Protein AF-A0A450T6P9-F1 (afdb_monomer_lite)

Structure (mmCIF, N/CA/C/O backbone):
data_AF-A0A450T6P9-F1
#
_entry.id   AF-A0A450T6P9-F1
#
loop_
_atom_site.group_PDB
_atom_site.id
_atom_site.type_symbol
_atom_site.label_atom_id
_atom_site.label_alt_id
_atom_site.label_comp_id
_atom_site.label_asym_id
_atom_site.label_entity_id
_atom_site.label_seq_id
_atom_site.pdbx_PDB_ins_code
_atom_site.Cartn_x
_atom_site.Cartn_y
_atom_site.Cartn_z
_atom_site.occupancy
_atom_site.B_iso_or_equiv
_atom_site.auth_seq_id
_atom_site.auth_comp_id
_atom_site.auth_asym_id
_atom_site.auth_atom_id
_atom_site.pdbx_PDB_model_num
ATOM 1 N N . MET A 1 1 ? -3.994 -7.829 6.250 1.00 84.38 1 MET A N 1
ATOM 2 C C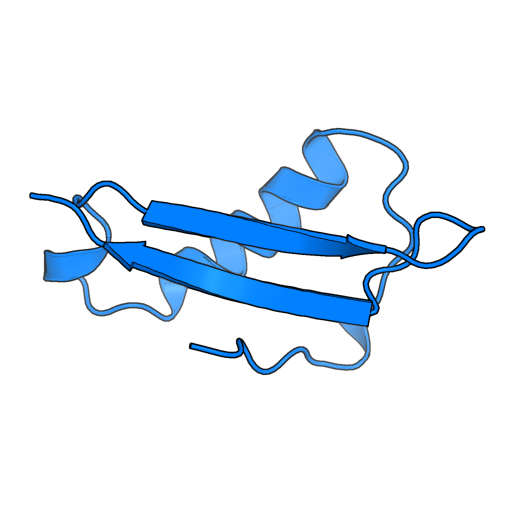A . MET A 1 1 ? -5.211 -7.809 5.390 1.00 84.38 1 MET A CA 1
ATOM 3 C C . MET A 1 1 ? -4.806 -7.421 3.980 1.00 84.38 1 MET A C 1
ATOM 5 O O . MET A 1 1 ? -4.337 -6.307 3.775 1.00 84.38 1 MET A O 1
ATOM 9 N N . ASN A 1 2 ? -4.984 -8.323 3.011 1.00 88.00 2 ASN A N 1
ATOM 10 C CA . ASN A 1 2 ? -4.609 -8.066 1.620 1.00 88.00 2 ASN A CA 1
ATOM 11 C C . ASN A 1 2 ? -5.623 -7.133 0.935 1.00 88.00 2 ASN A C 1
ATOM 13 O O . ASN A 1 2 ? -6.826 -7.412 0.926 1.00 88.00 2 ASN A O 1
ATOM 17 N N . ILE A 1 3 ? -5.139 -6.028 0.371 1.00 90.75 3 ILE A N 1
ATOM 18 C CA . ILE A 1 3 ? -5.972 -5.036 -0.304 1.00 90.75 3 ILE A CA 1
ATOM 19 C C . ILE A 1 3 ? -6.170 -5.453 -1.760 1.00 90.75 3 ILE A C 1
ATOM 21 O O . ILE A 1 3 ? -5.217 -5.629 -2.516 1.00 90.75 3 ILE A O 1
ATOM 25 N N . ARG A 1 4 ? -7.433 -5.568 -2.186 1.00 89.81 4 ARG A N 1
ATOM 26 C CA . ARG A 1 4 ? -7.757 -5.854 -3.589 1.00 89.81 4 ARG A CA 1
ATOM 27 C C . ARG A 1 4 ? -7.397 -4.660 -4.473 1.00 89.81 4 ARG A C 1
ATOM 29 O O . ARG A 1 4 ? -7.960 -3.576 -4.314 1.00 89.81 4 ARG A O 1
ATOM 36 N N . LEU A 1 5 ? -6.508 -4.891 -5.435 1.00 87.94 5 LEU A N 1
ATOM 37 C CA . LEU A 1 5 ? -6.097 -3.908 -6.436 1.00 87.94 5 LEU A CA 1
ATOM 38 C C . LEU A 1 5 ? -6.813 -4.163 -7.760 1.00 87.94 5 LEU A C 1
ATOM 40 O O . LEU A 1 5 ? -6.884 -5.301 -8.233 1.00 87.94 5 LEU A O 1
ATOM 44 N N . SER A 1 6 ? -7.318 -3.097 -8.372 1.00 85.38 6 SER A N 1
ATOM 45 C CA . SER A 1 6 ? -7.762 -3.123 -9.766 1.00 85.38 6 SER A CA 1
ATOM 46 C C . SER A 1 6 ? -6.565 -3.187 -10.721 1.00 85.38 6 SER A C 1
ATOM 48 O O . SER A 1 6 ? -5.427 -2.907 -10.341 1.00 85.38 6 SER A O 1
ATOM 50 N N . ALA A 1 7 ? -6.810 -3.527 -11.989 1.00 80.31 7 ALA A N 1
ATOM 51 C CA . ALA A 1 7 ? -5.758 -3.514 -13.006 1.00 80.31 7 ALA A CA 1
ATOM 52 C C . ALA A 1 7 ? -5.127 -2.118 -13.163 1.00 80.31 7 ALA A C 1
ATOM 54 O O . ALA A 1 7 ? -3.922 -2.021 -13.369 1.00 80.31 7 ALA A O 1
ATOM 55 N N . GLN A 1 8 ? -5.914 -1.046 -12.997 1.00 79.25 8 GLN A N 1
ATOM 56 C CA . GLN A 1 8 ? -5.413 0.331 -13.059 1.00 79.25 8 GLN A CA 1
ATOM 57 C C . GLN A 1 8 ? -4.566 0.738 -11.844 1.00 79.25 8 GLN A C 1
ATOM 59 O O . GLN A 1 8 ? -3.915 1.774 -11.890 1.00 79.25 8 GLN A O 1
ATOM 64 N N . GLU A 1 9 ? -4.582 -0.035 -10.757 1.00 80.00 9 GLU A N 1
ATOM 65 C CA . GLU A 1 9 ? -3.811 0.239 -9.534 1.00 80.00 9 GLU A CA 1
ATOM 66 C C . GLU A 1 9 ? -2.504 -0.563 -9.472 1.00 80.00 9 GLU A C 1
ATOM 68 O O . GLU A 1 9 ? -1.667 -0.313 -8.610 1.00 80.00 9 GLU A O 1
ATOM 73 N N . LYS A 1 10 ? -2.290 -1.489 -10.415 1.00 80.62 10 LYS A N 1
ATOM 74 C CA . LYS A 1 10 ? -1.020 -2.205 -10.602 1.00 80.62 10 LYS A CA 1
ATOM 75 C C . LYS A 1 10 ? -0.084 -1.409 -11.509 1.00 80.62 10 LYS A C 1
ATOM 77 O O . LYS A 1 10 ? 0.279 -1.855 -12.597 1.00 80.62 10 LYS A O 1
ATOM 82 N N . ILE A 1 11 ? 0.247 -0.197 -11.078 1.00 87.06 11 ILE A N 1
ATOM 83 C CA . ILE A 1 11 ? 1.136 0.696 -11.823 1.00 87.06 11 ILE A CA 1
ATOM 84 C C . ILE A 1 11 ? 2.591 0.509 -11.397 1.00 87.06 11 ILE A C 1
ATOM 86 O O . ILE A 1 11 ? 2.884 -0.065 -10.345 1.00 87.06 11 ILE A O 1
ATOM 90 N N . GLN A 1 12 ? 3.489 1.023 -12.231 1.00 94.06 12 GLN A N 1
ATOM 91 C CA . GLN A 1 12 ? 4.876 1.258 -11.864 1.00 94.06 12 GLN A CA 1
ATOM 92 C C . GLN A 1 12 ? 4.955 2.483 -10.949 1.00 94.06 12 GLN A C 1
ATOM 94 O O . GLN A 1 12 ? 4.402 3.528 -11.284 1.00 94.06 12 GLN A O 1
ATOM 99 N N . ILE A 1 13 ? 5.623 2.340 -9.808 1.00 94.69 13 ILE A N 1
ATOM 100 C CA . ILE A 1 13 ? 5.849 3.417 -8.847 1.00 94.69 13 ILE A CA 1
ATOM 101 C C . ILE A 1 13 ? 7.193 4.060 -9.158 1.00 94.69 13 ILE A C 1
ATOM 103 O O . ILE A 1 13 ? 8.241 3.432 -9.011 1.00 94.69 13 ILE A O 1
ATOM 107 N N . MET A 1 14 ? 7.158 5.315 -9.594 1.00 95.31 14 MET A N 1
ATOM 108 C CA . MET A 1 14 ? 8.355 6.089 -9.907 1.00 95.31 14 MET A CA 1
ATOM 109 C C . MET A 1 14 ? 8.776 6.955 -8.723 1.00 95.31 14 MET A C 1
ATOM 111 O O . MET A 1 14 ? 9.964 7.216 -8.537 1.00 95.31 14 MET A O 1
ATOM 115 N N . ASN A 1 15 ? 7.810 7.419 -7.927 1.00 93.69 15 ASN A N 1
ATOM 116 C CA . ASN A 1 15 ? 8.052 8.309 -6.796 1.00 93.69 15 ASN A CA 1
ATOM 117 C C . ASN A 1 15 ? 6.935 8.231 -5.731 1.00 93.69 15 ASN A C 1
ATOM 119 O O . ASN A 1 15 ? 6.018 7.411 -5.796 1.00 93.69 15 ASN A O 1
ATOM 123 N N . GLY A 1 16 ? 7.029 9.097 -4.717 1.00 94.75 16 GLY A N 1
ATOM 124 C CA . GLY A 1 16 ? 6.058 9.158 -3.624 1.00 94.75 16 GLY A CA 1
ATOM 125 C C . GLY A 1 16 ? 4.670 9.674 -4.019 1.00 94.75 16 GLY A C 1
ATOM 126 O O . GLY A 1 16 ? 3.701 9.333 -3.345 1.00 94.75 16 GLY A O 1
ATOM 127 N N . GLU A 1 17 ? 4.541 10.452 -5.096 1.00 95.94 17 GLU A N 1
ATOM 128 C CA . GLU A 1 17 ? 3.245 10.959 -5.571 1.00 95.94 17 GLU A CA 1
ATOM 129 C C . GLU A 1 17 ? 2.389 9.824 -6.143 1.00 95.94 17 GLU A C 1
ATOM 131 O O . GLU A 1 17 ? 1.197 9.737 -5.838 1.00 95.94 17 GLU A O 1
ATOM 136 N N . ASP A 1 18 ? 3.011 8.902 -6.885 1.00 93.88 18 ASP A N 1
ATOM 137 C CA . ASP A 1 18 ? 2.346 7.703 -7.405 1.00 93.88 18 ASP A CA 1
ATOM 138 C C . ASP A 1 18 ? 1.785 6.851 -6.261 1.00 93.88 18 ASP A C 1
ATOM 140 O O . ASP A 1 18 ? 0.622 6.432 -6.276 1.00 93.88 18 ASP A O 1
ATOM 144 N N . LEU A 1 19 ? 2.605 6.640 -5.225 1.00 93.31 19 LEU A N 1
ATOM 145 C CA . LEU A 1 19 ? 2.203 5.886 -4.046 1.00 93.31 19 LEU A CA 1
ATOM 146 C C . LEU A 1 19 ? 1.071 6.603 -3.299 1.00 93.31 19 LEU A C 1
ATOM 148 O O . LEU A 1 19 ? 0.058 5.982 -2.979 1.00 93.31 19 LEU A O 1
ATOM 152 N N . PHE A 1 20 ? 1.193 7.912 -3.070 1.00 94.69 20 PHE A N 1
ATOM 153 C CA . PHE A 1 20 ? 0.163 8.713 -2.407 1.00 94.69 20 PHE A CA 1
ATOM 154 C C . PHE A 1 20 ? -1.187 8.635 -3.130 1.00 94.69 20 PHE A C 1
ATOM 156 O O . PHE A 1 20 ? -2.225 8.468 -2.482 1.00 94.69 20 PHE A O 1
ATOM 163 N N . ALA A 1 21 ? -1.194 8.707 -4.463 1.00 93.75 21 ALA A N 1
ATOM 164 C CA . ALA A 1 21 ? -2.417 8.654 -5.257 1.00 93.75 21 ALA A CA 1
ATOM 165 C C . ALA A 1 21 ? -3.169 7.320 -5.094 1.00 93.75 21 ALA A C 1
ATOM 167 O O . ALA A 1 21 ? -4.403 7.301 -5.059 1.00 93.75 21 ALA A O 1
ATOM 168 N N . ILE A 1 22 ? -2.445 6.204 -4.970 1.00 93.25 22 ILE A N 1
ATOM 169 C CA . ILE A 1 22 ? -3.029 4.871 -4.758 1.00 93.25 22 ILE A CA 1
ATOM 170 C C . ILE A 1 22 ? -3.466 4.696 -3.308 1.00 93.25 22 ILE A C 1
ATOM 172 O O . ILE A 1 22 ? -4.610 4.317 -3.050 1.00 93.25 22 ILE A O 1
ATOM 176 N N . MET A 1 23 ? -2.586 5.011 -2.356 1.00 94.38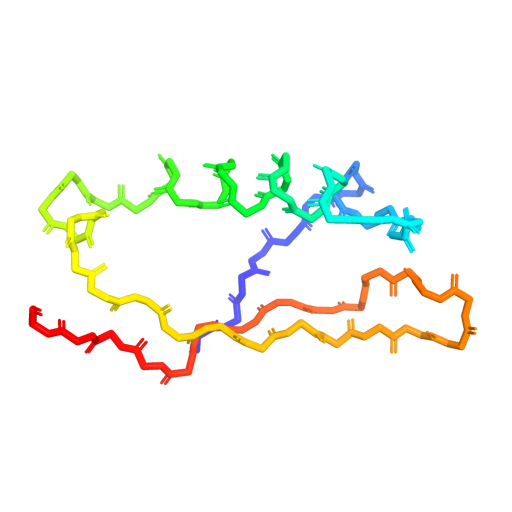 23 MET A N 1
ATOM 177 C CA . MET A 1 23 ? -2.864 4.837 -0.930 1.00 94.38 23 MET A CA 1
ATOM 178 C C . MET A 1 23 ? -4.042 5.706 -0.479 1.00 94.38 23 MET A C 1
ATOM 180 O O . MET A 1 23 ? -4.880 5.243 0.288 1.00 94.38 23 MET A O 1
ATOM 184 N N . SER A 1 24 ? -4.195 6.910 -1.040 1.00 93.69 24 SER A N 1
ATOM 185 C CA . SER A 1 24 ? -5.360 7.769 -0.787 1.00 93.69 24 SER A CA 1
ATOM 186 C C . SER A 1 24 ? -6.671 7.120 -1.240 1.00 93.69 24 SER A C 1
ATOM 188 O O . SER A 1 24 ? -7.668 7.160 -0.521 1.00 93.69 24 SER A O 1
ATOM 190 N N . LYS A 1 25 ? -6.686 6.468 -2.411 1.00 92.94 25 LYS A N 1
ATOM 191 C CA . LYS A 1 25 ? -7.869 5.731 -2.888 1.00 92.94 25 LYS A CA 1
ATOM 192 C C . LYS A 1 25 ? -8.174 4.525 -2.009 1.00 92.94 25 LYS A C 1
ATOM 194 O O . LYS A 1 25 ? -9.346 4.230 -1.799 1.00 92.94 25 LYS A O 1
ATOM 199 N N . ILE A 1 26 ? -7.147 3.839 -1.508 1.00 92.88 26 ILE A N 1
ATOM 200 C CA . ILE A 1 26 ? -7.301 2.708 -0.586 1.00 92.88 26 ILE A CA 1
ATOM 201 C C . ILE A 1 26 ? -7.890 3.185 0.744 1.00 92.88 26 ILE A C 1
ATOM 203 O O . ILE A 1 26 ? -8.896 2.634 1.178 1.00 92.88 26 ILE A O 1
ATOM 207 N N . LEU A 1 27 ? -7.356 4.257 1.331 1.00 94.69 27 LEU A N 1
ATOM 208 C CA . LEU A 1 27 ? -7.859 4.838 2.578 1.00 94.69 27 LEU A CA 1
ATOM 209 C C . LEU A 1 27 ? -9.333 5.263 2.470 1.00 94.69 27 LEU A C 1
ATOM 211 O O . LEU A 1 27 ? -10.118 5.065 3.393 1.00 94.69 27 LEU A O 1
ATOM 215 N N . LEU A 1 28 ? -9.757 5.793 1.319 1.00 94.50 28 LEU A N 1
ATOM 216 C CA . LEU A 1 28 ? -11.157 6.163 1.082 1.00 94.50 28 LEU A CA 1
ATOM 217 C C . LEU A 1 28 ? -12.124 4.968 1.010 1.00 94.50 28 LEU A C 1
ATOM 219 O O . LEU A 1 28 ? -13.338 5.187 1.024 1.00 94.50 28 LEU A O 1
ATOM 223 N N . ARG A 1 29 ? -11.626 3.729 0.949 1.00 91.94 29 ARG A N 1
ATOM 224 C CA . ARG A 1 29 ? -12.451 2.513 1.037 1.00 91.94 29 ARG A CA 1
ATOM 225 C C . ARG A 1 29 ? -12.747 2.119 2.485 1.00 91.94 29 ARG A C 1
ATOM 227 O O . ARG A 1 29 ? -13.741 1.438 2.713 1.00 91.94 29 ARG A O 1
ATOM 234 N N . GLU A 1 30 ? -11.933 2.566 3.441 1.00 92.38 30 GLU A N 1
ATOM 235 C CA . GLU A 1 30 ? -12.127 2.280 4.863 1.00 92.38 30 GLU A CA 1
ATOM 236 C C . GLU A 1 30 ? -13.345 3.019 5.429 1.00 92.38 30 GLU A C 1
ATOM 238 O O . GLU A 1 30 ? -13.775 4.070 4.918 1.00 92.38 30 GLU A O 1
ATOM 243 N N . ALA A 1 31 ? -13.894 2.480 6.520 1.00 92.50 31 ALA A N 1
ATOM 244 C CA . ALA A 1 31 ? -14.949 3.141 7.273 1.00 92.50 31 ALA A CA 1
ATOM 245 C C . ALA A 1 31 ? -14.450 4.489 7.807 1.00 92.50 31 ALA A C 1
ATOM 247 O O . ALA A 1 31 ? -13.290 4.639 8.180 1.00 92.50 31 ALA A O 1
ATOM 248 N N . LYS A 1 32 ? -15.336 5.490 7.875 1.00 92.56 32 LYS A N 1
ATOM 249 C CA . LYS A 1 32 ? -14.956 6.858 8.269 1.00 92.56 32 LYS A CA 1
ATOM 250 C C . LYS A 1 32 ? -14.213 6.906 9.613 1.00 92.56 32 LYS A C 1
ATOM 252 O O . LYS A 1 32 ? -13.270 7.673 9.733 1.00 92.56 32 LYS A O 1
ATOM 257 N N . ILE A 1 33 ? -14.628 6.077 10.573 1.00 92.44 33 ILE A N 1
ATOM 258 C CA . ILE A 1 33 ? -14.012 5.975 11.906 1.00 92.44 33 ILE A CA 1
ATOM 259 C C . ILE A 1 33 ? -12.598 5.387 11.885 1.00 92.44 33 ILE A C 1
ATOM 261 O O . ILE A 1 33 ? -11.811 5.674 12.777 1.00 92.44 33 ILE A O 1
ATOM 265 N N . ASP A 1 34 ? -12.278 4.561 10.890 1.00 94.44 34 ASP A N 1
ATOM 266 C CA . ASP A 1 34 ? -10.980 3.901 10.808 1.00 94.44 34 ASP A CA 1
ATOM 267 C C . ASP A 1 34 ? -9.971 4.766 10.062 1.00 94.44 34 ASP A C 1
ATOM 269 O O . ASP A 1 34 ? -8.795 4.706 10.381 1.00 94.44 34 ASP A O 1
ATOM 273 N N . ARG A 1 35 ? -10.418 5.653 9.160 1.00 94.50 35 ARG A N 1
ATOM 274 C CA . ARG A 1 35 ? -9.540 6.550 8.381 1.00 94.50 35 ARG A CA 1
ATOM 275 C C . ARG A 1 35 ? -8.649 7.463 9.221 1.00 94.50 35 ARG A C 1
ATOM 277 O O . ARG A 1 35 ? -7.618 7.897 8.721 1.00 94.50 35 ARG A O 1
ATOM 284 N N . GLU A 1 36 ? -9.069 7.791 10.438 1.00 93.81 36 GLU A N 1
ATOM 285 C CA . GLU A 1 36 ? -8.319 8.663 11.351 1.00 93.81 36 GLU A CA 1
ATOM 286 C C . GLU A 1 36 ? -7.274 7.902 12.175 1.00 93.81 36 GLU A C 1
ATOM 288 O O . GLU A 1 36 ? -6.406 8.526 12.780 1.00 93.81 36 GLU A O 1
ATOM 293 N N . LYS A 1 37 ? -7.325 6.566 12.177 1.00 95.38 37 LYS A N 1
ATOM 294 C CA . LYS A 1 37 ? -6.367 5.729 12.896 1.00 95.38 37 LYS A CA 1
ATOM 295 C C . LYS A 1 37 ? -5.044 5.643 12.151 1.00 95.38 37 LYS A C 1
ATOM 297 O O . LYS A 1 37 ? -4.966 5.796 10.927 1.00 95.38 37 LYS A O 1
ATOM 302 N N . GLU A 1 38 ? -3.994 5.305 12.885 1.00 95.88 38 GLU A N 1
ATOM 303 C CA . GLU A 1 38 ? -2.725 4.928 12.278 1.00 95.88 38 GLU A CA 1
ATOM 304 C C . GLU A 1 38 ? -2.887 3.648 11.446 1.00 95.88 38 GLU A C 1
ATOM 306 O O . GLU A 1 38 ? -3.392 2.637 11.933 1.00 95.88 38 GLU A O 1
ATOM 311 N N . HIS A 1 39 ? -2.419 3.674 10.199 1.00 95.56 39 HIS A N 1
ATOM 312 C CA . HIS A 1 39 ? -2.366 2.498 9.339 1.00 95.56 39 HIS A CA 1
ATOM 313 C C . HIS A 1 39 ? -0.917 2.175 9.007 1.00 95.56 39 HIS A C 1
ATOM 315 O O . HIS A 1 39 ? -0.200 3.002 8.442 1.00 95.56 39 HIS A O 1
ATOM 321 N N . PHE A 1 40 ? -0.510 0.941 9.286 1.00 96.25 40 PHE A N 1
ATOM 322 C CA . PHE A 1 40 ? 0.775 0.429 8.844 1.00 96.25 40 PHE A CA 1
ATOM 323 C C . PHE A 1 40 ? 0.576 -0.525 7.669 1.00 96.25 40 PHE A C 1
ATOM 325 O O . PHE A 1 40 ? 0.031 -1.622 7.824 1.00 96.25 40 PHE A O 1
ATOM 332 N N . TRP A 1 41 ? 1.018 -0.100 6.487 1.00 95.62 41 TRP A N 1
ATOM 333 C CA . TRP A 1 41 ? 0.945 -0.888 5.260 1.00 95.62 41 TRP A CA 1
ATOM 334 C C . TRP A 1 41 ? 2.322 -1.362 4.805 1.00 95.62 41 TRP A C 1
ATOM 336 O O . TRP A 1 41 ? 3.318 -0.655 4.945 1.00 95.62 41 TRP A O 1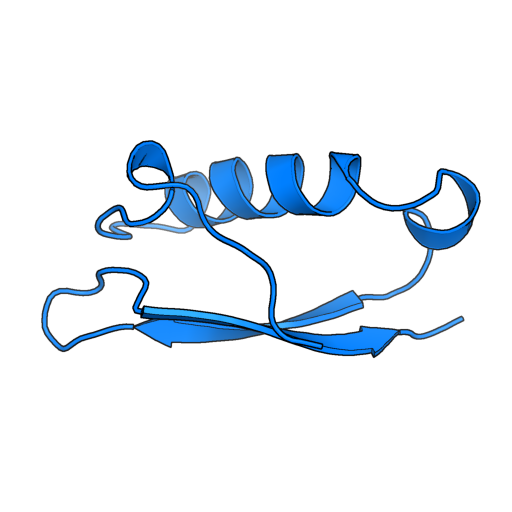
ATOM 346 N N . ILE A 1 42 ? 2.347 -2.527 4.164 1.00 96.62 42 ILE A N 1
ATOM 347 C CA . ILE A 1 42 ? 3.467 -2.994 3.349 1.00 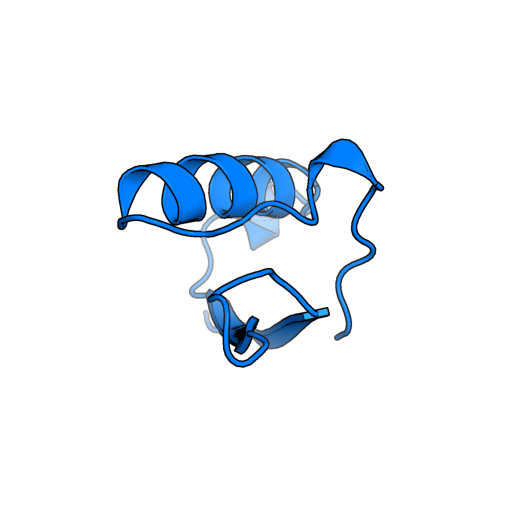96.62 42 ILE A CA 1
ATOM 348 C C . ILE A 1 42 ? 3.022 -3.008 1.890 1.00 96.62 42 ILE A C 1
ATOM 350 O O . ILE A 1 42 ? 1.937 -3.493 1.558 1.00 96.62 42 ILE A O 1
ATOM 354 N N . VAL A 1 43 ? 3.885 -2.497 1.017 1.00 95.75 43 VAL A N 1
ATOM 355 C CA . VAL A 1 43 ? 3.715 -2.545 -0.436 1.00 95.75 43 VAL A CA 1
ATOM 356 C C . VAL A 1 43 ? 4.817 -3.421 -1.011 1.00 95.75 43 VAL A C 1
ATOM 358 O O . VAL A 1 43 ? 5.998 -3.117 -0.864 1.00 95.75 43 VAL A O 1
ATOM 361 N N . GLY A 1 44 ? 4.427 -4.524 -1.644 1.00 95.50 44 GLY A N 1
ATOM 362 C CA . GLY A 1 44 ? 5.345 -5.396 -2.365 1.00 95.50 44 GLY A CA 1
ATOM 363 C C . GLY A 1 44 ? 5.466 -4.953 -3.817 1.00 95.50 44 GLY A C 1
ATOM 364 O O . GLY A 1 44 ? 4.450 -4.841 -4.509 1.00 95.50 44 GLY A O 1
ATOM 365 N N . LEU A 1 45 ? 6.696 -4.731 -4.276 1.00 95.94 45 LEU A N 1
ATOM 366 C CA . LEU A 1 45 ? 7.009 -4.350 -5.652 1.00 95.94 45 LEU A CA 1
ATOM 367 C C . LEU A 1 45 ? 7.769 -5.471 -6.373 1.00 95.94 45 LEU A C 1
ATOM 369 O O . LEU A 1 45 ? 8.464 -6.261 -5.731 1.00 95.94 45 LEU A O 1
ATOM 373 N N . ASP A 1 46 ? 7.640 -5.538 -7.697 1.00 96.12 46 ASP A N 1
ATOM 374 C CA . ASP A 1 46 ? 8.552 -6.319 -8.537 1.00 96.12 46 ASP A CA 1
ATOM 375 C C . ASP A 1 46 ? 9.866 -5.564 -8.814 1.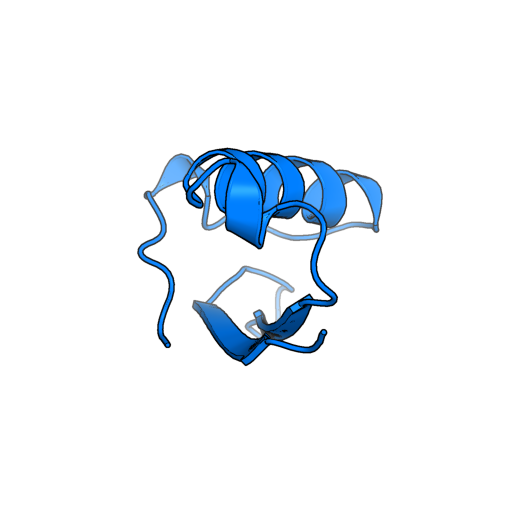00 96.12 46 ASP A C 1
ATOM 377 O O . ASP A 1 46 ? 10.076 -4.444 -8.345 1.00 96.12 46 ASP A O 1
ATOM 381 N N . ALA A 1 47 ? 10.769 -6.191 -9.574 1.00 97.06 47 ALA A N 1
ATOM 382 C CA . ALA A 1 47 ? 12.071 -5.614 -9.917 1.00 97.06 47 ALA A CA 1
ATOM 383 C C . ALA A 1 47 ? 11.979 -4.328 -10.765 1.00 97.06 47 ALA A C 1
ATOM 385 O O . ALA A 1 47 ? 12.936 -3.559 -10.792 1.00 97.06 47 ALA A O 1
ATOM 386 N N . ASP A 1 48 ? 10.834 -4.081 -11.409 1.00 95.81 48 ASP A N 1
ATOM 387 C CA . ASP A 1 48 ? 10.556 -2.880 -12.197 1.00 95.81 48 ASP A CA 1
ATOM 388 C C . ASP A 1 48 ? 9.753 -1.840 -11.392 1.00 95.81 48 ASP A C 1
ATOM 390 O O . ASP A 1 48 ? 9.235 -0.882 -11.966 1.00 95.81 48 ASP A O 1
ATOM 394 N N . ASN A 1 49 ? 9.645 -1.993 -10.067 1.00 95.31 49 ASN A N 1
ATOM 395 C CA . ASN A 1 49 ? 8.854 -1.153 -9.161 1.00 95.31 49 ASN A CA 1
ATOM 396 C C . ASN A 1 49 ? 7.338 -1.173 -9.423 1.00 95.31 49 ASN A C 1
ATOM 398 O O . ASN A 1 49 ? 6.634 -0.221 -9.078 1.00 95.31 49 ASN A O 1
ATOM 402 N N . ARG A 1 50 ? 6.788 -2.231 -10.025 1.00 94.94 50 ARG A N 1
ATOM 403 C CA . ARG A 1 50 ? 5.332 -2.380 -10.169 1.00 94.94 50 ARG A CA 1
ATOM 404 C C . ARG A 1 50 ? 4.727 -3.028 -8.941 1.00 94.94 50 ARG A C 1
ATOM 406 O O . ARG A 1 50 ? 5.276 -3.982 -8.396 1.00 94.94 50 ARG A O 1
ATOM 413 N N . ILE A 1 51 ? 3.558 -2.541 -8.529 1.00 94.62 51 ILE A N 1
ATOM 414 C CA . ILE A 1 51 ? 2.868 -3.086 -7.358 1.00 94.62 51 ILE A CA 1
ATOM 415 C C . ILE A 1 51 ? 2.389 -4.514 -7.630 1.00 94.62 51 ILE A C 1
ATOM 417 O O . ILE A 1 51 ? 1.538 -4.760 -8.489 1.00 94.62 51 ILE A O 1
ATOM 421 N N . LEU A 1 52 ? 2.884 -5.443 -6.815 1.00 93.88 52 LEU A N 1
ATOM 422 C CA . LEU A 1 52 ? 2.415 -6.822 -6.751 1.00 93.88 52 LEU A CA 1
ATOM 423 C C . LEU A 1 52 ? 1.255 -6.957 -5.765 1.00 93.88 52 LEU A C 1
ATOM 425 O O . LEU A 1 52 ? 0.235 -7.571 -6.086 1.00 93.88 52 LEU A O 1
ATOM 429 N N . PHE A 1 53 ? 1.402 -6.369 -4.576 1.00 94.38 53 PHE A N 1
ATOM 430 C CA . PHE A 1 53 ? 0.382 -6.387 -3.533 1.00 94.38 53 PHE A CA 1
ATOM 431 C C . PHE A 1 53 ? 0.527 -5.211 -2.567 1.00 94.38 53 PHE A C 1
ATOM 433 O O . PHE A 1 53 ? 1.602 -4.631 -2.415 1.00 94.38 53 PHE A O 1
ATOM 440 N N . ILE A 1 54 ? -0.572 -4.909 -1.877 1.00 95.62 54 ILE A N 1
ATOM 441 C CA . ILE A 1 54 ? -0.602 -4.017 -0.719 1.00 95.62 54 ILE A CA 1
ATOM 442 C C . ILE A 1 54 ? -1.278 -4.773 0.417 1.00 95.62 54 ILE A C 1
ATOM 444 O O . ILE A 1 54 ? -2.332 -5.387 0.232 1.00 95.62 54 ILE A O 1
ATOM 448 N N . GLU A 1 55 ? -0.672 -4.730 1.594 1.00 95.94 55 GLU A N 1
ATOM 449 C CA . GLU A 1 55 ? -1.206 -5.352 2.793 1.00 95.94 55 GLU A CA 1
ATOM 450 C C . GLU A 1 55 ? -1.235 -4.358 3.953 1.00 95.94 55 GLU A C 1
ATOM 452 O O . GLU A 1 55 ? -0.232 -3.727 4.266 1.00 95.94 55 GLU A O 1
ATOM 457 N N . LEU A 1 56 ? -2.389 -4.249 4.617 1.00 95.25 56 LEU A N 1
ATOM 458 C CA . LEU A 1 56 ? -2.490 -3.627 5.936 1.00 95.25 56 LEU A CA 1
ATOM 459 C C . LEU A 1 56 ? -1.981 -4.617 6.987 1.00 95.25 56 LEU A C 1
ATOM 461 O O . LEU A 1 56 ? -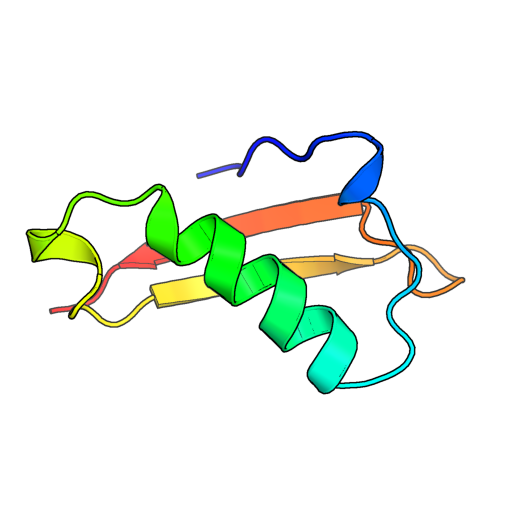2.583 -5.679 7.168 1.00 95.25 56 LEU A O 1
ATOM 465 N N . VAL A 1 57 ? -0.891 -4.267 7.662 1.00 96.62 57 VAL A N 1
ATOM 466 C CA . VAL A 1 57 ? -0.238 -5.091 8.687 1.00 96.62 57 VAL A CA 1
ATOM 467 C C . VAL A 1 57 ? -0.861 -4.845 10.053 1.00 96.62 57 VAL A C 1
ATOM 469 O O . VAL A 1 57 ? -1.204 -5.795 10.752 1.00 96.62 57 VAL A O 1
ATOM 472 N N . SER A 1 58 ? -1.046 -3.578 10.420 1.00 95.62 58 SER A N 1
ATOM 473 C CA . SER A 1 58 ? -1.673 -3.200 11.684 1.00 95.62 58 SER A CA 1
ATOM 474 C C . SER A 1 58 ? -2.452 -1.901 11.560 1.00 95.62 58 SER A C 1
ATOM 476 O O . SER A 1 58 ? -2.105 -1.019 10.774 1.00 95.62 58 SER A O 1
ATOM 478 N N . LEU A 1 59 ? -3.492 -1.800 12.381 1.00 95.56 59 LEU A N 1
ATOM 479 C CA . LEU A 1 59 ? -4.265 -0.590 12.603 1.00 95.56 59 LEU A CA 1
ATOM 480 C C . LEU A 1 59 ? -4.046 -0.167 14.058 1.00 95.56 59 LEU A C 1
ATOM 482 O O . LEU A 1 59 ? -4.237 -0.977 14.968 1.00 95.56 59 LEU A O 1
ATOM 486 N N . GLY A 1 60 ? -3.589 1.063 14.253 1.00 93.94 60 GLY A N 1
ATOM 487 C CA . GLY A 1 60 ? -3.361 1.657 15.563 1.00 93.94 60 GLY A CA 1
ATOM 488 C C . GLY A 1 60 ? -4.615 2.306 16.143 1.00 93.94 60 GLY A C 1
ATOM 489 O O . GLY A 1 60 ? -5.727 2.131 15.637 1.00 93.94 60 GLY A O 1
ATOM 490 N N . SER A 1 61 ? -4.417 3.031 17.245 1.00 88.00 61 SER A N 1
ATOM 491 C CA . SER A 1 61 ? -5.446 3.866 17.883 1.00 88.00 61 SER A CA 1
ATOM 492 C C . SER A 1 61 ? -5.359 5.303 17.402 1.00 88.00 61 SER A C 1
ATOM 494 O O . SER A 1 61 ? -4.221 5.760 17.166 1.00 88.00 61 SER A O 1
#

Foldseek 3Di:
DWDDDDPVLQDADPDVVNVCVNVVVSLVVDDPVQSPWDWDKDFDADPRRTTPTIDTPDTHD

Organism: NCBI:txid2126562

Sequence (61 aa):
MNIRLSAQEKIQIMNGEDLFAIMSKILLREAKIDREKEHFWIVGLDADNRILFIELVSLGS

Secondary structure (DSSP, 8-state):
-BPPPPGGG--B--SHHHHHHHHHHHHTTS-TTTTTS-EEEEEEE-TTSBEEEEEEEEE--

pLDDT: mean 92.78, std 4.32, range [79.25, 97.06]

Radius of gyration: 11.73 Å; chains: 1; bounding box: 27×19×31 Å